Protein 8XTU (pdb70)

Sequence (156 aa):
TRKFKLVLLGESGVGKSSVVQRLMKDAFSEASFFRYTSNVDDDTAVHFDIWDTAGLESLASMYYRGAAAALVVFDIVSADTFEKARYWIRELQANSPETVVMLVGNKKDLESERQVSLADAQQSAGEMGAMYHETSARSGDGVRDAFHAVAAKLIE

B-factor: mean 55.91, std 12.97, range [33.78, 105.02]

Radius of gyration: 14.44 Å; Cα contacts (8 Å, |Δi|>4): 296; chains: 1; bounding box: 38×37×35 Å

InterPro domains:
  IPR001806 Small GTPase [PF00071] (22-181)
  IPR001806 Small GTPase [PS51421] (16-196)
  IPR001806 Small GTPase [SM00174] (23-185)
  IPR005225 Small GTP-binding domain [TIGR00231] (19-177)
  IPR027417 P-loop containing nucleoside triphosphate hydrolase [G3DSA:3.40.50.300] (13-204)
  IPR027417 P-loop containing nucleoside triphosphate hydrolase [SSF52540] (19-188)

Nearest PDB structures (foldseek):
  1z2a-assembly1_A  TM=8.691E-01  e=1.933E-13  Mus musculus
  8yim-assembly1_A  TM=8.798E-01  e=8.510E-13  Homo sapiens
  8yo0-assembly1_A  TM=8.832E-01  e=7.136E-12  Homo sapiens
  8yp0-assembly1_A  TM=8.685E-01  e=5.515E-12  Homo sapiens
  2erx-assembly1_A  TM=8.504E-01  e=1.876E-11  Homo sapiens

Structure (mmCIF, N/CA/C/O backbone):
data_8XTU
#
_entry.id   8XTU
#
_cell.length_a   39.066
_cell.length_b   61.861
_cell.length_c   73.635
_cell.angle_alpha   90.00
_cell.angle_beta   90.00
_cell.angle_gamma   90.00
#
_symmetry.space_group_name_H-M   'P 2 21 21'
#
loop_
_entity.id
_entity.type
_entity.pdbx_description
1 polymer Rab5
2 non-polymer 'MAGNESIUM ION'
3 non-polymer "GUANOSINE-5'-DIPHOSPHATE"
4 water water
#
loop_
_atom_site.group_PDB
_atom_site.id
_atom_site.type_symbol
_atom_site.label_atom_id
_atom_site.label_alt_id
_atom_site.label_comp_id
_atom_site.label_asym_id
_atom_site.label_entity_id
_atom_site.label_seq_id
_atom_site.pdbx_PDB_ins_code
_atom_site.Cartn_x
_atom_site.Cartn_y
_atom_site.Cartn_z
_atom_site.occupancy
_atom_site.B_iso_or_equiv
_atom_site.auth_seq_id
_atom_site.auth_comp_id
_atom_site.auth_asym_id
_atom_site.auth_atom_id
_atom_site.pdbx_PDB_model_num
ATOM 1 N N . THR A 1 1 ? -5.404 -28.307 -7.970 1.00 81.83 18 THR A N 1
ATOM 2 C CA . THR A 1 1 ? -5.275 -27.215 -6.966 1.00 80.74 18 THR A CA 1
ATOM 3 C C . THR A 1 1 ? -6.271 -27.498 -5.835 1.00 78.28 18 THR A C 1
ATOM 4 O O . THR A 1 1 ? -7.466 -27.635 -6.120 1.00 79.70 18 THR A O 1
ATOM 8 N N . ARG A 1 2 ? -5.784 -27.590 -4.592 1.00 76.31 19 ARG A N 1
ATOM 9 C CA . ARG A 1 2 ? -6.652 -27.952 -3.469 1.00 71.60 19 ARG A CA 1
ATOM 10 C C . ARG A 1 2 ? -7.729 -26.887 -3.266 1.00 67.62 19 ARG A C 1
ATOM 11 O O . ARG A 1 2 ? -7.391 -25.716 -3.174 1.00 70.37 19 ARG A O 1
ATOM 19 N N . LYS A 1 3 ? -8.995 -27.299 -3.218 1.00 62.48 20 LYS A N 1
ATOM 20 C CA . LYS A 1 3 ? -10.072 -26.369 -2.896 1.00 59.91 20 LYS A CA 1
ATOM 21 C C . LYS A 1 3 ? -10.457 -26.577 -1.432 1.00 57.19 20 LYS A C 1
ATOM 22 O O . LYS A 1 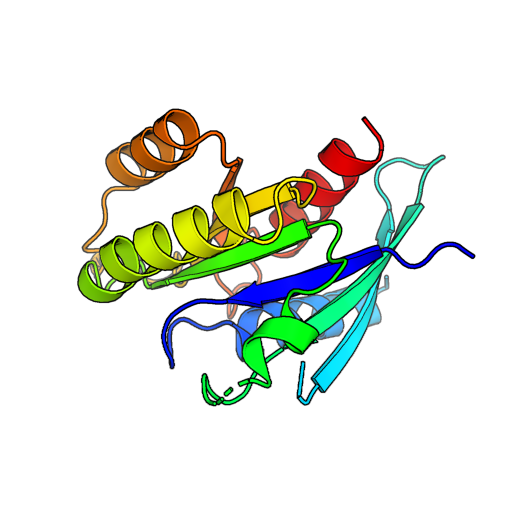3 ? -10.578 -27.730 -1.014 1.00 57.20 20 LYS A O 1
ATOM 24 N N . PHE A 1 4 ? -10.595 -25.487 -0.674 1.00 53.15 21 PHE A N 1
ATOM 25 C CA . PHE A 1 4 ? -11.037 -25.563 0.718 1.00 48.61 21 PHE A CA 1
ATOM 26 C C . PHE A 1 4 ? -12.495 -25.125 0.766 1.00 46.16 21 PHE A C 1
ATOM 27 O O . PHE A 1 4 ? -12.781 -24.015 0.337 1.00 48.00 21 PHE A O 1
ATOM 35 N N . LYS A 1 5 ? -13.391 -25.991 1.241 1.00 44.31 22 LYS A N 1
ATOM 36 C CA . LYS A 1 5 ? -14.798 -25.654 1.327 1.00 44.38 22 LYS A CA 1
ATOM 37 C C . LYS A 1 5 ? -14.996 -24.673 2.478 1.00 43.73 22 LYS A C 1
ATOM 38 O O . LYS A 1 5 ? -14.612 -24.961 3.611 1.00 45.24 22 LYS A O 1
ATOM 44 N N . LEU A 1 6 ? -15.594 -23.515 2.181 1.00 44.88 23 LEU A N 1
ATOM 45 C CA . LEU A 1 6 ? -15.945 -22.548 3.208 1.00 42.98 23 LEU A CA 1
ATOM 46 C C . LEU A 1 6 ? -17.446 -22.267 3.116 1.00 42.80 23 LEU A C 1
ATOM 47 O O . LEU A 1 6 ? -17.966 -21.960 2.045 1.00 42.60 23 LEU A O 1
ATOM 52 N N . VAL A 1 7 ? -18.145 -22.386 4.251 1.00 43.36 24 VAL A N 1
ATOM 53 C CA . VAL A 1 7 ? -19.591 -22.232 4.269 1.00 45.06 24 VAL A CA 1
ATOM 54 C C . VAL A 1 7 ? -19.998 -20.995 5.070 1.00 45.03 24 VAL A C 1
ATOM 55 O O . VAL A 1 7 ? -19.308 -20.513 5.969 1.00 41.92 24 VAL A O 1
ATOM 59 N N . LEU A 1 8 ? -21.197 -20.538 4.733 1.00 47.38 25 LEU A N 1
ATOM 60 C CA . LEU A 1 8 ? -21.832 -19.397 5.345 1.00 47.70 25 LEU A CA 1
ATOM 61 C C . LEU A 1 8 ? -23.071 -19.892 6.080 1.00 46.22 25 LEU A C 1
ATOM 62 O O . LEU A 1 8 ? -23.951 -20.483 5.458 1.00 46.04 25 LEU A O 1
ATOM 67 N N . LEU A 1 9 ? -23.106 -19.638 7.393 1.00 44.78 26 LEU A N 1
ATOM 68 C CA . LEU A 1 9 ? -24.253 -19.920 8.232 1.00 45.49 26 LEU A CA 1
ATOM 69 C C . LEU A 1 9 ? -24.622 -18.644 8.964 1.00 43.71 26 LEU A C 1
ATOM 70 O O . LEU A 1 9 ? -23.809 -17.732 9.021 1.00 3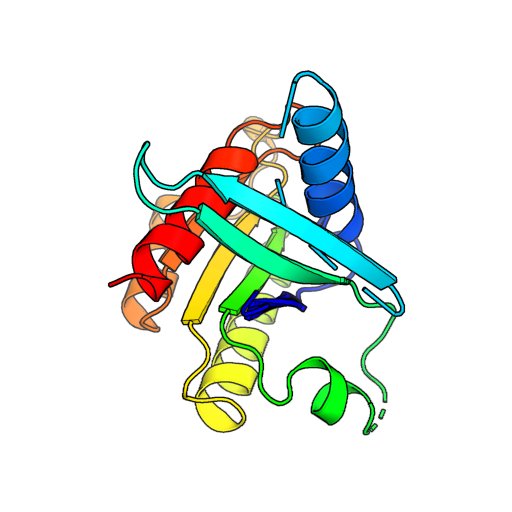9.31 26 LEU A O 1
ATOM 75 N N . GLY A 1 10 ? -25.819 -18.652 9.569 1.00 47.57 27 GLY A N 1
ATOM 76 C CA . GLY A 1 10 ? -26.382 -17.512 10.276 1.00 49.14 27 GLY A CA 1
ATOM 77 C C . GLY A 1 10 ? -27.849 -17.339 9.891 1.00 51.82 27 GLY A C 1
ATOM 78 O O . GLY A 1 10 ? -28.303 -17.987 8.958 1.00 49.17 27 GLY A O 1
ATOM 79 N N . GLU A 1 11 ? -28.566 -16.459 10.610 1.00 56.01 28 GLU A N 1
ATOM 80 C CA . GLU A 1 11 ? -29.987 -16.237 10.390 1.00 59.76 28 GLU A CA 1
ATOM 81 C C . GLU A 1 11 ? -30.197 -15.590 9.033 1.00 59.25 28 GLU A C 1
ATOM 82 O O . GLU A 1 11 ? -29.253 -15.119 8.410 1.00 55.58 28 GLU A O 1
ATOM 88 N N . SER A 1 12 ? -31.451 -15.574 8.586 1.00 61.95 29 SER A N 1
ATOM 89 C CA . SER A 1 12 ? -31.772 -14.942 7.318 1.00 64.97 29 SER A CA 1
ATOM 90 C C . SER A 1 12 ? -31.683 -13.425 7.472 1.00 64.46 29 SER A C 1
ATOM 91 O O . SER A 1 12 ? -32.043 -12.885 8.507 1.00 64.29 29 SER A O 1
ATOM 94 N N . GLY A 1 13 ? -31.154 -12.753 6.452 1.00 64.52 30 GLY A N 1
ATOM 95 C CA . GLY A 1 13 ? -31.122 -11.300 6.403 1.00 63.78 30 GLY A CA 1
ATOM 96 C C . GLY A 1 13 ? -29.938 -10.676 7.145 1.00 58.56 30 GLY A C 1
ATOM 97 O O . GLY A 1 13 ? -29.801 -9.449 7.173 1.00 57.59 30 GLY A O 1
ATOM 98 N N . VAL A 1 14 ? -29.082 -11.519 7.728 1.00 53.72 31 VAL A N 1
ATOM 99 C CA . VAL A 1 14 ? -27.898 -11.047 8.427 1.00 52.30 31 VAL A CA 1
ATOM 100 C C . VAL A 1 14 ? -26.853 -10.507 7.438 1.00 52.84 31 VAL A C 1
ATOM 101 O O . VAL A 1 14 ? -26.044 -9.652 7.822 1.00 52.93 31 VAL A O 1
ATOM 105 N N . GLY A 1 15 ? -26.859 -11.014 6.190 1.00 52.79 32 GLY A N 1
ATOM 106 C CA . GLY A 1 15 ? -26.072 -10.465 5.087 1.00 50.94 32 GLY A CA 1
ATOM 107 C C . GLY A 1 15 ? -25.112 -11.461 4.431 1.00 47.61 32 GLY A C 1
ATOM 108 O O . GLY A 1 15 ? -24.215 -11.055 3.685 1.00 43.94 32 GLY A O 1
ATOM 109 N N . LYS A 1 16 ? -25.332 -12.761 4.694 1.00 47.43 33 LYS A N 1
ATOM 110 C CA . LYS A 1 16 ? -24.480 -13.822 4.187 1.00 47.89 33 LYS A CA 1
ATOM 111 C C . LYS A 1 16 ? -24.285 -13.634 2.683 1.00 49.76 33 LYS A C 1
ATOM 112 O O . LYS A 1 16 ? -23.152 -13.479 2.217 1.00 48.24 33 LYS A O 1
ATOM 118 N N . SER A 1 17 ? -25.398 -13.663 1.950 1.00 52.96 34 SER A N 1
ATOM 119 C CA . SER A 1 17 ? -25.341 -13.567 0.492 1.00 55.69 34 SER A CA 1
ATOM 120 C C . SER A 1 17 ? -24.613 -12.291 0.058 1.00 55.76 34 SER A C 1
ATOM 121 O O . SER A 1 17 ? -23.844 -12.346 -0.902 1.00 55.42 34 SER A O 1
ATOM 124 N N . SER A 1 18 ? -24.862 -11.179 0.757 1.00 54.04 35 SER A N 1
ATOM 125 C CA . SER A 1 18 ? -24.236 -9.912 0.373 1.00 53.65 35 SER A CA 1
ATOM 126 C C . SER A 1 18 ? -22.735 -9.929 0.685 1.00 49.94 35 SER A C 1
ATOM 127 O O . SER A 1 18 ? -21.964 -9.328 -0.066 1.00 49.53 35 SER A O 1
ATOM 130 N N . VAL A 1 19 ? -22.343 -10.612 1.764 1.00 47.13 36 VAL A N 1
ATOM 131 C CA . VAL A 1 19 ? -20.940 -10.632 2.134 1.00 46.39 36 VAL A CA 1
ATOM 132 C C . VAL A 1 19 ? -20.130 -11.220 0.991 1.00 48.88 36 VAL A C 1
ATOM 133 O O . VAL A 1 19 ? -19.032 -10.751 0.693 1.00 50.01 36 VAL A O 1
ATOM 137 N N . VAL A 1 20 ? -20.694 -12.252 0.362 1.00 50.60 37 VAL A N 1
ATOM 138 C CA . VAL A 1 20 ? -19.889 -13.012 -0.572 1.00 51.35 37 VAL A CA 1
ATOM 139 C C . VAL A 1 20 ? -19.913 -12.288 -1.904 1.00 52.94 37 VAL A C 1
ATOM 140 O O . VAL A 1 20 ? -18.852 -12.069 -2.487 1.00 52.56 37 VAL A O 1
ATOM 144 N N . GLN A 1 21 ? -21.112 -11.861 -2.322 1.00 56.52 38 GLN A N 1
ATOM 145 C CA . GLN A 1 21 ? -21.211 -10.994 -3.484 1.00 61.96 38 GLN A CA 1
ATOM 146 C C . GLN A 1 21 ? -20.172 -9.882 -3.360 1.00 60.94 38 GLN A C 1
ATOM 147 O O . GLN A 1 21 ? -19.340 -9.724 -4.251 1.00 60.29 38 GLN A O 1
ATOM 152 N N . ARG A 1 22 ? -20.174 -9.142 -2.252 1.00 60.22 39 ARG A N 1
ATOM 153 C CA . ARG A 1 22 ? -19.149 -8.106 -2.079 1.00 62.98 39 ARG A CA 1
ATOM 154 C C . ARG A 1 22 ? -17.751 -8.687 -2.285 1.00 61.52 39 ARG A C 1
ATOM 155 O O . ARG A 1 22 ? -16.914 -8.037 -2.913 1.00 62.25 39 ARG A O 1
ATOM 163 N N . LEU A 1 23 ? -17.505 -9.884 -1.756 1.00 60.70 40 LEU A N 1
ATOM 164 C CA . LEU A 1 23 ? -16.159 -10.423 -1.857 1.00 61.31 40 LEU A CA 1
ATOM 165 C C . LEU A 1 23 ? -15.774 -10.538 -3.322 1.00 63.07 40 LEU A C 1
ATOM 166 O O . LEU A 1 23 ? -14.654 -10.211 -3.707 1.00 65.59 40 LEU A O 1
ATOM 171 N N . MET A 1 24 ? -16.731 -11.030 -4.106 1.00 62.89 41 MET A N 1
ATOM 172 C CA . MET A 1 24 ? -16.481 -11.430 -5.474 1.00 64.42 41 MET A CA 1
ATOM 173 C C . MET A 1 24 ? -16.273 -10.183 -6.325 1.00 67.03 41 MET A C 1
ATOM 174 O O . MET A 1 24 ? -15.241 -10.062 -6.983 1.00 69.58 41 MET A O 1
ATOM 179 N N . LYS A 1 25 ? -17.229 -9.245 -6.233 1.00 66.60 42 LYS A N 1
ATOM 180 C CA . LYS A 1 25 ? -17.168 -7.933 -6.862 1.00 68.45 42 LYS A CA 1
ATOM 181 C C . LYS A 1 25 ? -15.799 -7.279 -6.659 1.00 70.39 42 LYS A C 1
ATOM 182 O O . LYS A 1 25 ? -15.168 -6.863 -7.628 1.00 74.34 42 LYS A O 1
ATOM 184 N N . ASP A 1 26 ? -15.319 -7.216 -5.413 1.00 68.21 43 ASP A N 1
ATOM 185 C CA . ASP A 1 26 ? -14.061 -6.531 -5.151 1.00 71.84 43 ASP A CA 1
ATOM 186 C C . ASP A 1 26 ? -12.882 -7.322 -5.722 1.00 74.01 43 ASP A C 1
ATOM 187 O O . ASP A 1 26 ? -11.828 -6.745 -5.990 1.00 78.43 43 ASP A O 1
ATOM 189 N N . ALA A 1 27 ? -13.050 -8.633 -5.920 1.00 73.23 44 ALA A N 1
ATOM 190 C CA . ALA A 1 27 ? -11.930 -9.450 -6.357 1.00 74.90 44 ALA A CA 1
ATOM 191 C C . ALA A 1 27 ? -11.793 -9.388 -7.876 1.00 79.17 44 ALA A C 1
ATOM 192 O O . ALA A 1 27 ? -10.678 -9.484 -8.400 1.00 82.65 44 ALA A O 1
ATOM 194 N N . PHE A 1 28 ? -12.925 -9.199 -8.574 1.00 79.96 45 PHE A N 1
ATOM 195 C CA . PHE A 1 28 ? -12.912 -9.049 -10.021 1.00 84.63 45 PHE A CA 1
ATOM 196 C C . PHE A 1 28 ? -12.209 -7.743 -10.415 1.00 90.90 45 PHE A C 1
ATOM 197 O O . PHE A 1 28 ? -11.584 -7.701 -11.478 1.00 98.34 45 PHE A O 1
ATOM 203 N N . SER A 1 29 ? -12.250 -6.715 -9.540 1.00 91.06 46 SER A N 1
ATOM 204 C CA . SER A 1 29 ? -11.616 -5.421 -9.781 1.00 92.62 46 SER A CA 1
ATOM 205 C C . SER A 1 29 ? -10.082 -5.431 -9.644 1.00 96.04 46 SER A C 1
ATOM 206 O O . SER A 1 29 ? -9.497 -4.350 -9.563 1.00 99.35 46 SER A O 1
ATOM 208 N N . GLU A 1 30 ? -9.413 -6.607 -9.620 1.00 95.54 47 GLU A N 1
ATOM 209 C CA . GLU A 1 30 ? -7.980 -6.720 -9.905 1.00 98.56 47 GLU A CA 1
ATOM 210 C C . GLU A 1 30 ? -7.698 -6.273 -11.355 1.00 101.12 47 GLU A C 1
ATOM 211 O O . GLU A 1 30 ? -7.270 -7.117 -12.176 1.00 101.42 47 GLU A O 1
ATOM 213 N N . ALA A 1 38 ? -28.350 -24.539 -3.183 1.00 79.88 55 ALA A N 1
ATOM 214 C CA . ALA A 1 38 ? -27.320 -23.584 -2.686 1.00 75.23 55 ALA A CA 1
ATOM 215 C C . ALA A 1 38 ? -26.539 -22.954 -3.837 1.00 73.70 55 ALA A C 1
ATOM 216 O O . ALA A 1 38 ? -26.782 -23.290 -4.998 1.00 78.66 55 ALA A O 1
ATOM 218 N N . SER A 1 39 ? -25.636 -22.023 -3.494 1.00 66.76 56 SER A N 1
ATOM 219 C CA . SER A 1 39 ? -24.765 -21.387 -4.469 1.00 65.48 56 SER A CA 1
ATOM 220 C C . SER A 1 39 ? -23.309 -21.530 -4.045 1.00 61.70 56 SER A C 1
ATOM 221 O O . SER A 1 39 ? -23.020 -21.703 -2.865 1.00 60.39 56 SER A O 1
ATOM 224 N N . PHE A 1 40 ? -22.391 -21.428 -5.015 1.00 59.93 57 PHE A N 1
ATOM 225 C CA . PHE A 1 40 ? -20.978 -21.696 -4.778 1.00 55.43 57 PHE A CA 1
ATOM 226 C C . PHE A 1 40 ? -20.123 -20.639 -5.472 1.00 55.35 57 PHE A C 1
ATOM 227 O O . PHE A 1 40 ? -20.422 -20.210 -6.579 1.00 56.45 57 PHE A O 1
ATOM 235 N N . PHE A 1 41 ? -19.050 -20.205 -4.823 1.00 54.92 58 PHE A N 1
ATOM 236 C CA . PHE A 1 41 ? -18.240 -19.149 -5.403 1.00 57.39 58 PHE A CA 1
ATOM 237 C C . PHE A 1 41 ? -16.766 -19.495 -5.236 1.00 57.62 58 PHE A C 1
ATOM 238 O O . PHE A 1 41 ? -16.277 -19.770 -4.143 1.00 57.88 58 PHE A O 1
ATOM 246 N N . ARG A 1 42 ? -16.029 -19.461 -6.328 1.00 60.03 59 ARG A N 1
ATOM 247 C CA . ARG A 1 42 ? -14.617 -19.818 -6.248 1.00 61.34 59 ARG A CA 1
ATOM 248 C C . ARG A 1 42 ? -13.846 -18.529 -5.968 1.00 59.74 59 ARG A C 1
ATOM 249 O O . ARG A 1 42 ? -14.063 -17.542 -6.667 1.00 62.58 59 ARG A O 1
ATOM 257 N N . TYR A 1 43 ? -12.991 -18.545 -4.951 1.00 57.04 60 TYR A N 1
ATOM 258 C CA . TYR A 1 43 ? 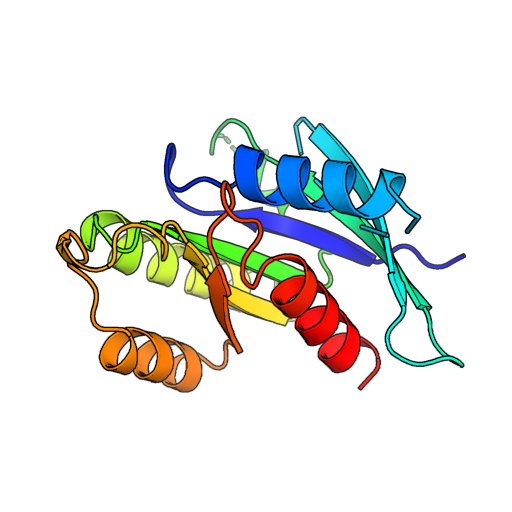-12.263 -17.343 -4.598 1.00 57.53 60 TYR A CA 1
ATOM 259 C C . TYR A 1 43 ? -10.889 -17.697 -4.045 1.00 58.07 60 TYR A C 1
ATOM 260 O O . TYR A 1 43 ? -10.766 -18.559 -3.166 1.00 56.22 60 TYR A O 1
ATOM 269 N N . THR A 1 44 ? -9.878 -16.963 -4.533 1.00 59.97 61 THR A N 1
ATOM 270 C CA . THR A 1 44 ? -8.509 -17.109 -4.064 1.00 62.49 61 THR A CA 1
ATOM 271 C C . THR A 1 44 ? -8.112 -15.947 -3.152 1.00 63.45 61 THR A C 1
ATOM 272 O O . THR A 1 44 ? -8.092 -14.786 -3.552 1.00 64.86 61 THR A O 1
ATOM 276 N N . SER A 1 45 ? -7.789 -16.293 -1.910 1.00 62.56 62 SER A N 1
ATOM 277 C CA . SER A 1 45 ? -7.211 -15.347 -0.983 1.00 63.90 62 SER A CA 1
ATOM 278 C C . SER A 1 45 ? -5.701 -15.455 -1.124 1.00 66.73 62 SER A C 1
ATOM 279 O O . SER A 1 45 ? -5.128 -16.494 -0.842 1.00 66.65 62 SER A O 1
ATOM 282 N N . ASN A 1 46 ? -5.072 -14.386 -1.591 1.00 70.74 63 ASN A N 1
ATOM 283 C CA . ASN A 1 46 ? -3.627 -14.326 -1.543 1.00 74.74 63 ASN A CA 1
ATOM 284 C C . ASN A 1 46 ? -3.207 -13.978 -0.118 1.00 76.08 63 ASN A C 1
ATOM 285 O O . ASN A 1 46 ? -3.355 -12.835 0.308 1.00 79.05 63 ASN A O 1
ATOM 290 N N . VAL A 1 47 ? -2.715 -14.982 0.621 1.00 75.51 64 VAL A N 1
ATOM 291 C CA . VAL A 1 47 ? -2.292 -14.766 1.997 1.00 74.73 64 VAL A CA 1
ATOM 292 C C . VAL A 1 47 ? -1.076 -13.841 1.955 1.00 77.63 64 VAL A C 1
ATOM 293 O O . VAL A 1 47 ? -1.174 -12.676 2.330 1.00 78.70 64 VAL A O 1
ATOM 297 N N . ASP A 1 48 ? 0.012 -14.354 1.386 1.00 79.65 65 ASP A N 1
ATOM 298 C CA . ASP A 1 48 ? 1.264 -13.634 1.229 1.00 82.88 65 ASP A CA 1
ATOM 299 C C . ASP A 1 48 ? 1.542 -13.614 -0.268 1.00 85.49 65 ASP A C 1
ATOM 300 O O . ASP A 1 48 ? 0.613 -13.854 -1.042 1.00 83.18 65 ASP A O 1
ATOM 303 N N . ASP A 1 49 ? 2.793 -13.355 -0.659 1.00 89.37 66 ASP A N 1
ATOM 304 C CA . ASP A 1 49 ? 3.178 -13.380 -2.066 1.00 91.24 66 ASP A CA 1
ATOM 305 C C . ASP A 1 49 ? 3.572 -14.806 -2.427 1.00 92.60 66 ASP A C 1
ATOM 306 O O . ASP A 1 49 ? 3.828 -15.073 -3.603 1.00 94.93 66 ASP A O 1
ATOM 308 N N . ASP A 1 50 ? 3.594 -15.690 -1.424 1.00 92.72 67 ASP A N 1
ATOM 309 C CA . ASP A 1 50 ? 4.040 -17.062 -1.647 1.00 94.40 67 ASP A CA 1
ATOM 310 C C . ASP A 1 50 ? 2.855 -18.018 -1.565 1.00 88.87 67 ASP A C 1
ATOM 311 O O . ASP A 1 50 ? 2.853 -19.010 -2.299 1.00 89.85 67 ASP A O 1
ATOM 316 N N . THR A 1 51 ? 1.859 -17.711 -0.737 1.00 84.31 68 THR A N 1
ATOM 317 C CA . THR A 1 51 ? 0.785 -18.693 -0.527 1.00 81.49 68 THR A CA 1
ATOM 318 C C . THR A 1 51 ? -0.576 -18.117 -0.937 1.00 75.90 68 THR A C 1
ATOM 319 O O . THR A 1 51 ? -0.870 -16.962 -0.617 1.00 75.34 68 THR A O 1
ATOM 323 N N . ALA A 1 52 ? -1.380 -18.924 -1.635 1.00 70.96 69 ALA A N 1
ATOM 324 C CA . ALA A 1 52 ? -2.715 -18.532 -2.070 1.00 65.52 69 ALA A CA 1
ATOM 325 C C . ALA A 1 52 ? -3.680 -19.646 -1.690 1.00 60.36 69 ALA A C 1
ATOM 326 O O . ALA A 1 52 ? -3.339 -20.806 -1.880 1.00 59.93 69 ALA A O 1
ATOM 328 N N . VAL A 1 53 ? -4.847 -19.298 -1.159 1.00 57.00 70 VAL A N 1
ATOM 329 C CA . VAL A 1 53 ? -5.756 -20.322 -0.683 1.00 54.88 70 VAL A CA 1
ATOM 330 C C . VAL A 1 53 ? -6.937 -20.366 -1.642 1.00 53.76 70 VAL A C 1
ATOM 331 O O . VAL A 1 53 ? -7.530 -19.340 -1.948 1.00 52.61 70 VAL A O 1
ATOM 335 N N . HIS A 1 54 ? -7.267 -21.555 -2.118 1.00 54.45 71 HIS A N 1
ATOM 336 C CA . HIS A 1 54 ? -8.366 -21.649 -3.079 1.00 54.75 71 HIS A CA 1
ATOM 337 C C . HIS A 1 54 ? -9.626 -22.038 -2.308 1.00 51.04 71 HIS A C 1
ATOM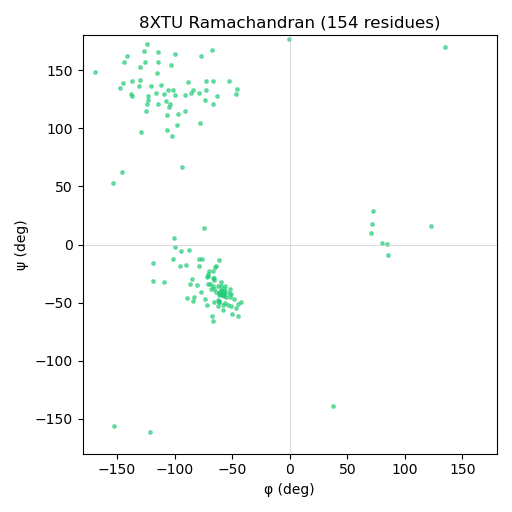 338 O O . HIS A 1 54 ? -9.702 -23.147 -1.783 1.00 52.65 71 HIS A O 1
ATOM 345 N N . PHE A 1 55 ? -10.587 -21.126 -2.236 1.00 48.21 72 PHE A N 1
ATOM 346 C CA . PHE A 1 55 ? -11.777 -21.393 -1.458 1.00 45.96 72 PHE A CA 1
ATOM 347 C C . PHE A 1 55 ? -12.947 -21.696 -2.369 1.00 45.37 72 PHE A C 1
ATOM 348 O O . PHE A 1 55 ? -13.206 -20.962 -3.310 1.00 46.39 72 PHE A O 1
ATOM 356 N N . ASP A 1 56 ? -13.673 -22.755 -2.059 1.00 44.07 73 ASP A N 1
ATOM 357 C CA . ASP A 1 56 ? -14.999 -22.882 -2.625 1.00 44.91 73 ASP A CA 1
ATOM 358 C C . ASP A 1 56 ? -16.009 -22.393 -1.591 1.00 43.36 73 ASP A C 1
ATOM 359 O O . ASP A 1 56 ? -16.342 -23.109 -0.643 1.00 41.13 73 ASP A O 1
ATOM 364 N N . ILE A 1 57 ? -16.523 -21.179 -1.789 1.00 43.22 74 ILE A N 1
ATOM 365 C CA . ILE A 1 57 ? -17.500 -20.619 -0.864 1.00 43.71 74 ILE A CA 1
ATOM 366 C C . ILE A 1 57 ? -18.913 -21.072 -1.220 1.00 44.42 74 ILE A C 1
ATOM 367 O O . ILE A 1 57 ? -19.350 -20.931 -2.359 1.00 45.59 74 ILE A O 1
ATOM 372 N N . TRP A 1 58 ? -19.632 -21.557 -0.205 1.00 44.75 75 TRP A N 1
ATOM 373 C CA . TRP A 1 58 ? -21.003 -22.026 -0.330 1.00 47.45 75 TRP A CA 1
ATOM 374 C C . TRP A 1 58 ? -21.928 -21.068 0.420 1.00 47.31 75 TRP A C 1
ATOM 375 O O . TRP A 1 58 ? -21.614 -20.655 1.532 1.00 45.65 75 TRP A O 1
ATOM 386 N N . ASP A 1 59 ? -23.072 -20.741 -0.184 1.00 49.87 76 ASP A N 1
ATOM 387 C CA . ASP A 1 59 ? -24.073 -19.871 0.403 1.00 51.14 76 ASP A CA 1
ATOM 388 C C . ASP A 1 59 ? -25.429 -20.559 0.302 1.00 55.52 76 ASP A C 1
ATOM 389 O O . ASP A 1 59 ? -25.729 -21.188 -0.705 1.00 57.47 76 ASP A O 1
ATOM 394 N N . THR A 1 60 ? -26.248 -20.399 1.349 1.00 58.54 77 THR A N 1
ATOM 395 C CA . THR A 1 60 ? -27.375 -21.282 1.628 1.00 63.03 77 THR A CA 1
ATOM 396 C C . THR A 1 60 ? -28.701 -20.540 1.499 1.00 67.57 77 THR A C 1
ATOM 397 O O . THR A 1 60 ? -28.712 -19.311 1.489 1.00 65.79 77 THR A O 1
ATOM 400 N N . ALA A 1 61 ? -29.793 -21.331 1.446 1.00 73.71 78 ALA A N 1
ATOM 401 C CA . ALA A 1 61 ? -31.175 -20.878 1.291 1.00 79.57 78 ALA A CA 1
ATOM 402 C C . ALA A 1 61 ? -32.085 -21.262 2.471 1.00 84.23 78 ALA A C 1
ATOM 403 O O . ALA A 1 61 ? -33.026 -20.510 2.720 1.00 89.13 78 ALA A O 1
ATOM 405 N N . GLY A 1 62 ? -31.856 -22.409 3.163 1.00 86.70 79 GLY A N 1
ATOM 406 C CA . GLY A 1 62 ? -32.696 -22.863 4.276 1.00 89.84 79 GLY A CA 1
ATOM 407 C C . GLY A 1 62 ? -31.963 -23.739 5.305 1.00 90.17 79 GLY A C 1
ATOM 408 O O . GLY A 1 62 ? -30.743 -23.617 5.473 1.00 89.38 79 GLY A O 1
ATOM 409 N N . LEU A 1 63 ? -32.731 -24.580 6.035 1.00 91.69 80 LEU A N 1
ATOM 410 C CA . LEU A 1 63 ? -32.208 -25.463 7.082 1.00 89.19 80 LEU A CA 1
ATOM 411 C C . LEU A 1 63 ? -33.101 -26.704 7.255 1.00 91.42 80 LEU A C 1
ATOM 412 O O . LEU A 1 63 ? -33.506 -27.029 8.375 1.00 92.37 80 LEU A O 1
ATOM 416 N N . GLU A 1 64 ? -33.364 -27.414 6.140 1.00 92.14 81 GLU A N 1
ATOM 417 C CA . GLU A 1 64 ? -34.215 -28.606 6.052 1.00 93.26 81 GLU A CA 1
ATOM 418 C C . GLU A 1 64 ? -35.448 -28.532 6.968 1.00 95.23 81 GLU A C 1
ATOM 419 O O . GLU A 1 64 ? -36.196 -27.545 6.836 1.00 94.06 81 GLU A O 1
ATOM 422 N N . SER A 1 68 ? -31.135 -34.875 5.902 1.00 93.46 85 SER A N 1
ATOM 423 C CA . SER A 1 68 ? -31.063 -33.404 6.143 1.00 90.15 85 SER A CA 1
ATOM 424 C C . SER A 1 68 ? -29.980 -32.778 5.253 1.00 87.12 85 SER A C 1
ATOM 425 O O . SER A 1 68 ? -28.840 -33.249 5.230 1.00 82.72 85 SER A O 1
ATOM 428 N N . LEU A 1 69 ? -30.344 -31.705 4.530 1.00 86.30 86 LEU A N 1
ATOM 429 C CA . LEU A 1 69 ? -29.445 -31.040 3.597 1.00 81.18 86 LEU A CA 1
ATOM 430 C C . LEU A 1 69 ? -28.375 -30.282 4.372 1.00 76.52 86 LEU A C 1
ATOM 431 O O . LEU A 1 69 ? -27.312 -30.005 3.812 1.00 77.04 86 LEU A O 1
ATOM 433 N N . ALA A 1 70 ? -28.716 -29.863 5.589 1.00 72.83 87 ALA A N 1
ATOM 434 C CA . ALA A 1 70 ? -27.759 -29.177 6.428 1.00 68.23 87 ALA A CA 1
ATOM 435 C C . ALA A 1 70 ? -26.470 -29.997 6.527 1.00 65.20 87 ALA A C 1
ATOM 436 O O . ALA A 1 70 ? -25.367 -29.439 6.512 1.00 60.29 87 ALA A O 1
ATOM 438 N N . SER A 1 71 ? -26.625 -31.328 6.609 1.00 65.92 88 SER A N 1
ATOM 439 C CA . SER A 1 71 ? -25.503 -32.213 6.878 1.00 64.35 88 SER A CA 1
ATOM 440 C C . SER A 1 71 ? -24.500 -32.047 5.756 1.00 61.39 88 SER A C 1
ATOM 441 O O . SER A 1 71 ? -23.316 -31.816 5.990 1.00 60.57 88 SER A O 1
ATOM 444 N N . MET A 1 72 ? -25.036 -32.134 4.548 1.00 60.92 89 MET A N 1
ATOM 445 C CA . MET A 1 72 ? -24.246 -32.014 3.336 1.00 59.71 89 MET A CA 1
ATOM 446 C C . MET A 1 72 ? -23.607 -30.633 3.308 1.00 54.11 89 MET A C 1
ATOM 447 O O . MET A 1 72 ? -22.402 -30.479 3.102 1.00 50.42 89 MET A O 1
ATOM 452 N N . TYR A 1 73 ? -24.436 -29.626 3.561 1.00 53.00 90 TYR A N 1
ATOM 453 C CA . TYR A 1 73 ? -23.961 -28.260 3.545 1.00 51.79 90 TYR A CA 1
ATOM 454 C C . TYR A 1 73 ? -22.677 -28.138 4.358 1.00 49.42 90 TYR A C 1
ATOM 455 O O . TYR A 1 73 ? -21.719 -27.537 3.876 1.00 48.62 90 TYR A O 1
ATOM 464 N N . TYR A 1 74 ? -22.647 -28.704 5.577 1.00 48.64 91 TYR A N 1
ATOM 465 C CA . TYR A 1 74 ? -21.466 -28.432 6.392 1.00 47.80 91 TYR A CA 1
ATOM 466 C C . TYR A 1 74 ? -20.450 -29.556 6.226 1.00 45.22 91 TYR A C 1
ATOM 467 O O . TYR A 1 74 ? -19.259 -29.351 6.466 1.00 44.44 91 TYR A O 1
ATOM 476 N N . ARG A 1 75 ? -20.903 -30.712 5.742 1.00 46.02 92 ARG A N 1
ATOM 477 C CA . ARG A 1 75 ? -19.983 -31.821 5.658 1.00 46.58 92 ARG A CA 1
ATOM 478 C C . ARG A 1 75 ? -18.666 -31.371 5.037 1.00 44.25 92 ARG A C 1
ATOM 479 O O . ARG A 1 75 ? -18.638 -30.711 4.003 1.00 45.05 92 ARG A O 1
ATOM 487 N N . GLY A 1 76 ? -17.582 -31.710 5.730 1.00 43.30 93 GLY A N 1
ATOM 488 C CA . GLY A 1 76 ? -16.260 -31.700 5.149 1.00 43.51 93 GLY A CA 1
ATOM 489 C C . GLY A 1 76 ? -15.644 -30.312 5.078 1.00 42.35 93 GLY A C 1
ATOM 490 O O . GLY A 1 76 ? -14.522 -30.197 4.597 1.00 44.42 93 GLY A O 1
ATOM 491 N N . ALA A 1 77 ? -16.358 -29.284 5.569 1.00 41.68 94 ALA A N 1
ATOM 492 C CA . ALA A 1 77 ? -15.927 -27.903 5.391 1.00 41.38 94 ALA A CA 1
ATOM 493 C C . ALA A 1 77 ? -14.645 -27.656 6.172 1.00 41.61 94 ALA A C 1
ATOM 494 O O . ALA A 1 77 ? -14.485 -28.157 7.280 1.00 40.20 94 ALA A O 1
ATOM 496 N N . ALA A 1 78 ? -13.732 -26.880 5.585 1.00 42.90 95 ALA A N 1
ATOM 497 C CA . ALA A 1 78 ? -12.488 -26.550 6.265 1.00 44.90 95 ALA A CA 1
ATOM 498 C C . ALA A 1 78 ? -12.689 -25.314 7.146 1.00 45.22 95 ALA A C 1
ATOM 499 O O . ALA A 1 78 ? -12.103 -25.245 8.227 1.00 45.14 95 ALA A O 1
ATOM 501 N N . ALA A 1 79 ? -13.541 -24.369 6.693 1.00 45.77 96 ALA A N 1
ATOM 502 C CA . ALA A 1 79 ? -13.908 -23.195 7.477 1.00 45.48 96 ALA A CA 1
ATOM 503 C C . ALA A 1 79 ? -15.381 -22.820 7.315 1.00 45.10 96 ALA A C 1
ATOM 504 O O . ALA A 1 79 ? -16.050 -23.240 6.369 1.00 45.79 96 ALA A O 1
ATOM 506 N N . ALA A 1 80 ? -15.876 -22.012 8.264 1.00 44.46 97 ALA A N 1
ATOM 507 C CA . ALA A 1 80 ? -17.249 -21.531 8.239 1.00 44.00 97 ALA A CA 1
ATOM 508 C C . ALA A 1 80 ? -17.317 -20.104 8.783 1.00 43.20 97 ALA A C 1
ATOM 509 O O . ALA A 1 80 ? -16.646 -19.761 9.744 1.00 42.82 97 ALA A O 1
ATOM 511 N N . LEU A 1 81 ? -18.113 -19.251 8.140 1.00 42.72 98 LEU A N 1
ATOM 512 C CA . LEU A 1 81 ? -18.413 -17.949 8.701 1.00 42.30 98 LEU A CA 1
ATOM 513 C C . LEU A 1 81 ? -19.854 -17.978 9.191 1.00 43.52 98 LEU A C 1
ATOM 514 O O . LEU A 1 81 ? -20.780 -18.309 8.445 1.00 40.85 98 LEU A O 1
ATOM 519 N N . VAL A 1 82 ? -19.990 -17.676 10.485 1.00 45.05 99 VAL A N 1
ATOM 520 C CA . VAL A 1 82 ? -21.271 -17.627 11.154 1.00 43.88 99 VAL A CA 1
ATOM 521 C C . VAL A 1 82 ? -21.562 -16.157 11.366 1.00 43.41 99 VAL A C 1
ATOM 522 O O . VAL A 1 82 ? -21.056 -15.547 12.297 1.00 43.99 99 VAL A O 1
ATOM 526 N N . VAL A 1 83 ? -22.365 -15.620 10.464 1.00 43.69 100 VAL A N 1
ATOM 527 C CA . VAL A 1 83 ? -22.682 -14.212 10.437 1.00 43.57 100 VAL A CA 1
ATOM 528 C C . VAL A 1 83 ? -23.897 -13.973 11.322 1.00 44.65 100 VAL A C 1
ATOM 529 O O . VAL A 1 83 ? -24.848 -14.765 11.338 1.00 44.38 100 VAL A O 1
ATOM 533 N N . PHE A 1 84 ? -23.820 -12.866 12.059 1.00 43.51 101 PHE A N 1
ATOM 534 C CA . PHE A 1 84 ? -24.975 -12.255 12.682 1.00 44.44 101 PHE A CA 1
ATOM 535 C C . PHE A 1 84 ? -25.047 -10.805 12.211 1.00 44.69 101 PHE A C 1
ATOM 536 O O . PHE A 1 84 ? -24.149 -10.282 11.546 1.00 42.85 101 PHE A O 1
ATOM 544 N N . ASP A 1 85 ? -26.154 -10.175 12.582 1.00 46.14 102 ASP A N 1
ATOM 545 C CA . ASP A 1 85 ? -26.382 -8.773 12.334 1.00 46.47 102 ASP A CA 1
ATOM 546 C C . ASP A 1 85 ? -26.070 -8.012 13.623 1.00 45.38 102 ASP A C 1
ATOM 547 O O . ASP A 1 85 ? -26.620 -8.308 14.681 1.00 44.28 102 ASP A O 1
ATOM 552 N N . ILE A 1 86 ? -25.233 -6.981 13.537 1.00 46.07 103 ILE A N 1
ATOM 553 C CA . ILE A 1 86 ? -24.837 -6.194 14.721 1.00 45.50 103 ILE A CA 1
ATOM 554 C C . ILE A 1 86 ? -26.051 -5.473 15.334 1.00 45.81 103 ILE A C 1
ATOM 555 O O . ILE A 1 86 ? -25.980 -5.085 16.502 1.00 42.54 103 ILE A O 1
ATOM 560 N N . VAL A 1 87 ? -27.141 -5.327 14.569 1.00 47.81 104 VAL A N 1
ATOM 561 C CA . VAL A 1 87 ? -28.328 -4.587 15.038 1.00 51.31 104 VAL A CA 1
ATOM 562 C C . VAL A 1 87 ? -29.389 -5.569 15.533 1.00 52.10 104 VAL A C 1
ATOM 563 O O . VAL A 1 87 ? -30.436 -5.118 16.000 1.00 53.26 104 VAL A O 1
ATOM 567 N N . SER A 1 88 ? -29.118 -6.874 15.440 1.00 52.09 105 SER A N 1
ATOM 568 C CA . SER A 1 88 ? -30.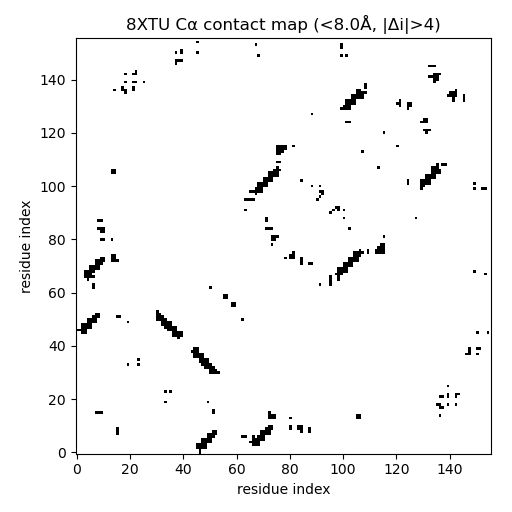043 -7.883 15.981 1.00 55.00 105 SER A CA 1
ATOM 569 C C . SER A 1 88 ? -29.295 -8.872 16.868 1.00 54.15 105 SER A C 1
ATOM 570 O O . SER A 1 88 ? -28.705 -9.814 16.339 1.00 52.47 105 SER A O 1
ATOM 573 N N . ALA A 1 89 ? -29.319 -8.643 18.182 1.00 54.91 106 ALA A N 1
ATOM 574 C CA . ALA A 1 89 ? -28.687 -9.562 19.131 1.00 53.81 106 ALA A CA 1
ATOM 575 C C . ALA A 1 89 ? -29.405 -10.909 19.094 1.00 52.45 106 ALA A C 1
ATOM 576 O O . ALA A 1 89 ? -28.846 -11.907 19.552 1.00 48.28 106 ALA A O 1
ATOM 578 N N . ASP A 1 90 ? -30.630 -10.910 18.580 1.00 54.30 107 ASP A N 1
ATOM 579 C CA . ASP A 1 90 ? -31.355 -12.151 18.436 1.00 55.97 107 ASP A CA 1
ATOM 580 C C . ASP A 1 90 ? -30.554 -13.046 17.480 1.00 53.31 107 ASP A C 1
ATOM 581 O O . ASP A 1 90 ? -30.346 -14.221 17.765 1.00 52.24 107 ASP A O 1
ATOM 585 N N . THR A 1 91 ? -30.018 -12.456 16.403 1.00 51.74 108 THR A N 1
ATOM 586 C CA . THR A 1 91 ? -29.191 -13.168 15.439 1.00 50.23 108 THR A CA 1
ATOM 587 C C . THR A 1 91 ? -27.825 -13.527 16.033 1.00 49.52 108 THR A C 1
ATOM 588 O O . THR A 1 91 ? -27.180 -14.465 15.566 1.00 49.17 108 THR A O 1
ATOM 592 N N . PHE A 1 92 ? -27.366 -12.762 17.033 1.00 50.36 109 PHE A N 1
ATOM 593 C CA . PHE A 1 92 ? -26.124 -13.065 17.726 1.00 49.50 109 PHE A CA 1
ATOM 594 C C . PHE A 1 92 ? -26.241 -14.372 18.500 1.00 50.90 109 PHE A C 1
ATOM 595 O O . PHE A 1 92 ? -25.350 -15.213 18.404 1.00 47.69 109 PHE A O 1
ATOM 603 N N . GLU A 1 93 ? -27.314 -14.516 19.296 1.00 54.32 110 GLU A N 1
ATOM 604 C CA . GLU A 1 93 ? -27.457 -15.673 20.176 1.00 54.99 110 GLU A CA 1
ATOM 605 C C . GLU A 1 93 ? -27.709 -16.923 19.327 1.00 55.13 110 GLU A C 1
ATOM 606 O O . GLU A 1 93 ? -27.214 -18.004 19.648 1.00 56.23 110 GLU A O 1
ATOM 609 N N . LYS A 1 94 ? -28.427 -16.731 18.213 1.00 53.51 111 LYS A N 1
ATOM 610 C CA . LYS A 1 94 ? -28.642 -17.763 17.211 1.00 52.00 111 LYS A CA 1
ATOM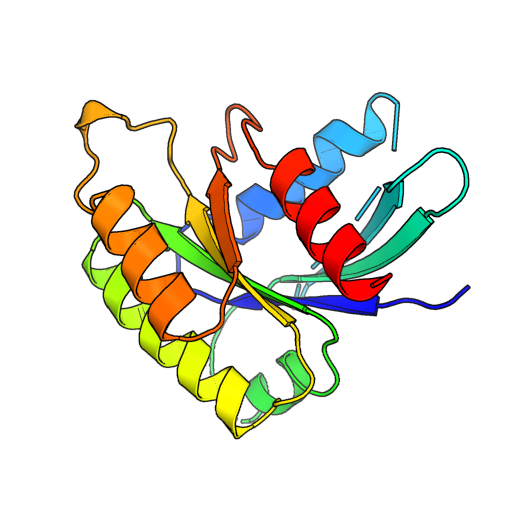 611 C C . LYS A 1 94 ? -27.309 -18.244 16.617 1.00 48.25 111 LYS A C 1
ATOM 612 O O . LYS A 1 94 ? -27.125 -19.442 16.401 1.00 49.01 111 LYS A O 1
ATOM 615 N N . ALA A 1 95 ? -26.375 -17.317 16.360 1.00 45.05 112 ALA A N 1
ATOM 616 C CA . ALA A 1 95 ? -25.069 -17.650 15.801 1.00 42.91 112 ALA A CA 1
ATOM 617 C C . ALA A 1 95 ? -24.312 -18.613 16.730 1.00 42.83 112 ALA A C 1
ATOM 618 O O . ALA A 1 95 ? -23.669 -19.565 16.267 1.00 37.63 112 ALA A O 1
ATOM 620 N N . ARG A 1 96 ? -24.405 -18.389 18.041 1.00 45.08 113 ARG A N 1
ATOM 621 C CA . ARG A 1 96 ? -23.762 -19.271 19.021 1.00 47.58 113 ARG A CA 1
ATOM 622 C C . ARG A 1 96 ? -24.262 -20.709 18.808 1.00 48.11 113 ARG A C 1
ATOM 623 O O . ARG A 1 96 ? -23.426 -21.612 18.754 1.00 44.78 113 ARG A O 1
ATOM 630 N N . TYR A 1 97 ? -25.583 -20.912 18.730 1.00 50.38 114 TYR A N 1
ATOM 631 C CA . TYR A 1 97 ? -26.144 -22.197 18.334 1.00 54.15 114 TYR A CA 1
ATOM 632 C C . TYR A 1 97 ? -25.385 -22.812 17.146 1.00 51.42 114 TYR A C 1
ATOM 633 O O . TYR A 1 97 ? -25.028 -23.992 17.184 1.00 52.12 114 TYR A O 1
ATOM 642 N N . TRP A 1 98 ? -25.166 -22.025 16.084 1.00 49.52 115 TRP A N 1
ATOM 643 C CA . TRP A 1 98 ? -24.549 -22.516 14.860 1.00 50.18 115 TRP A CA 1
ATOM 644 C C . TRP A 1 98 ? -23.122 -23.001 15.108 1.00 47.16 115 TRP A C 1
ATOM 645 O O . TRP A 1 98 ? -22.661 -23.985 14.535 1.00 48.03 115 TRP A O 1
ATOM 656 N N . ILE A 1 99 ? -22.440 -22.304 16.003 1.00 45.38 116 ILE A N 1
ATOM 657 C CA . ILE A 1 99 ? -21.079 -22.615 16.384 1.00 44.10 116 ILE A CA 1
ATOM 658 C C . ILE A 1 99 ? -21.012 -23.951 17.121 1.00 44.57 116 ILE A C 1
ATOM 659 O O . ILE A 1 99 ? -20.051 -24.694 16.957 1.00 42.89 116 ILE A O 1
ATOM 664 N N . ARG A 1 100 ? -22.036 -24.260 17.924 1.00 46.37 117 ARG A N 1
ATOM 665 C CA . ARG A 1 100 ? -22.025 -25.511 18.674 1.00 49.08 117 ARG A CA 1
ATOM 666 C C . ARG A 1 100 ? -22.389 -26.646 17.716 1.00 49.28 117 ARG A C 1
ATOM 667 O O . ARG A 1 100 ? -21.732 -27.685 17.725 1.00 49.99 117 ARG A O 1
ATOM 669 N N . GLU A 1 101 ? -23.362 -26.396 16.831 1.00 47.88 118 GLU A N 1
ATOM 670 C CA . GLU A 1 101 ? -23.619 -27.294 15.722 1.00 48.19 118 GLU A CA 1
ATOM 671 C C . GLU A 1 101 ? -22.327 -27.724 15.041 1.00 45.13 118 GLU A C 1
ATOM 672 O O . GLU A 1 101 ? -22.013 -28.911 15.031 1.00 46.19 118 GLU A O 1
ATOM 678 N N . LEU A 1 102 ? -21.589 -26.763 14.483 1.00 40.98 119 LEU A N 1
ATOM 679 C CA . LEU A 1 102 ? -20.317 -27.054 13.837 1.00 40.40 119 LEU A CA 1
ATOM 680 C C . LEU A 1 102 ? -19.326 -27.739 14.778 1.00 41.18 119 LEU A C 1
ATOM 681 O O . LEU A 1 102 ? -18.651 -28.691 14.396 1.00 41.19 119 LEU A O 1
ATOM 686 N N . GLN A 1 103 ? -19.222 -27.282 16.022 1.00 42.50 120 GLN A N 1
ATOM 687 C CA . GLN A 1 103 ? -18.107 -27.778 16.817 1.00 45.16 120 GLN A CA 1
ATOM 688 C C . GLN A 1 103 ? -18.272 -29.274 17.077 1.00 45.69 120 GLN A C 1
ATOM 689 O O . GLN A 1 103 ? -17.275 -30.002 17.175 1.00 44.24 120 GLN A O 1
ATOM 695 N N . ALA A 1 104 ? -19.549 -29.683 17.111 1.00 45.83 121 ALA A N 1
ATOM 696 C CA . ALA A 1 104 ? -20.010 -31.017 17.448 1.00 48.38 121 ALA A CA 1
ATOM 697 C C . ALA A 1 104 ? -19.962 -31.957 16.241 1.00 48.14 121 ALA A C 1
ATOM 698 O O . ALA A 1 104 ? -19.468 -33.080 16.345 1.00 48.99 121 ALA A O 1
ATOM 700 N N . ASN A 1 105 ? -20.508 -31.503 15.109 1.00 45.78 122 ASN A N 1
ATOM 701 C CA . ASN A 1 105 ? -20.780 -32.379 13.985 1.00 45.89 122 ASN A CA 1
ATOM 702 C C . ASN A 1 105 ? -19.699 -32.217 12.926 1.00 45.40 122 ASN A C 1
ATOM 703 O O . ASN A 1 105 ? -19.572 -33.025 12.018 1.00 45.09 122 ASN A O 1
ATOM 708 N N . SER A 1 106 ? -18.896 -31.177 13.076 1.00 46.20 123 SER A N 1
ATOM 709 C CA . SER A 1 106 ? -17.921 -30.849 12.065 1.00 47.39 123 SER A CA 1
ATOM 710 C C . SER A 1 106 ? -16.690 -30.286 12.773 1.00 48.95 123 SER A C 1
ATOM 711 O O . SER A 1 106 ? -16.311 -29.131 12.588 1.00 47.03 123 SER A O 1
ATOM 714 N N . PRO A 1 107 ? -16.029 -31.095 13.627 1.00 51.23 124 PRO A N 1
ATOM 715 C CA . PRO A 1 107 ? -15.029 -30.580 14.571 1.00 51.61 124 PRO A CA 1
ATOM 716 C C . PRO A 1 107 ? -13.766 -29.987 13.941 1.00 52.41 124 PRO A C 1
ATOM 717 O O . PRO A 1 107 ? -13.188 -29.046 14.485 1.00 51.11 124 PRO A O 1
ATOM 721 N N . GLU A 1 108 ? -13.375 -30.520 12.775 1.00 53.15 125 GLU A N 1
ATOM 722 C CA . GLU A 1 108 ? -12.154 -30.098 12.101 1.00 53.32 125 GLU A CA 1
ATOM 723 C C . GLU A 1 108 ? -12.319 -28.743 11.397 1.00 51.02 125 GLU A C 1
ATOM 724 O O . GLU A 1 108 ? -11.318 -28.142 11.001 1.00 52.66 125 GLU A O 1
ATOM 726 N N . THR A 1 109 ? -13.561 -28.248 11.259 1.00 47.78 126 THR A N 1
ATOM 727 C CA . THR A 1 109 ? -13.828 -26.978 10.601 1.00 45.68 126 THR A CA 1
ATOM 728 C C . THR A 1 109 ? -13.398 -25.797 11.472 1.00 45.36 126 THR A C 1
ATOM 729 O O . THR A 1 109 ? -13.730 -25.722 12.660 1.00 45.68 126 THR A O 1
ATOM 733 N N . VAL A 1 110 ? -12.687 -24.860 10.842 1.00 43.32 127 VAL A N 1
ATOM 734 C CA . VAL A 1 110 ? -12.302 -23.611 11.470 1.00 42.75 127 VAL A CA 1
ATOM 735 C C . VAL A 1 110 ? -13.498 -22.657 11.458 1.00 42.93 127 VAL A C 1
ATOM 736 O O . VAL A 1 110 ? -14.105 -22.423 10.422 1.00 41.89 127 VAL A O 1
ATOM 740 N N . VAL A 1 111 ? -13.810 -22.065 12.612 1.00 43.99 128 VAL A N 1
ATOM 741 C CA . VAL A 1 111 ? -14.987 -21.218 12.734 1.00 43.37 128 VAL A CA 1
ATOM 742 C C . VAL A 1 111 ? -14.573 -19.787 13.039 1.00 40.87 128 VAL A C 1
ATOM 743 O O . VAL A 1 111 ? -13.842 -19.536 13.985 1.00 40.08 128 VAL A O 1
ATOM 747 N N . MET A 1 112 ? -15.124 -18.856 12.269 1.00 39.97 129 MET A N 1
ATOM 748 C CA . MET A 1 112 ? -14.993 -17.452 12.567 1.00 40.65 129 MET A CA 1
ATOM 749 C C . MET A 1 112 ? -16.401 -16.862 12.683 1.00 41.73 129 MET A C 1
ATOM 750 O O . MET A 1 112 ? -17.228 -16.971 11.766 1.00 38.79 129 MET A O 1
ATOM 755 N N . LEU A 1 113 ? -16.652 -16.232 13.836 1.00 42.77 130 LEU A N 1
ATOM 756 C CA . LEU A 1 113 ? -17.900 -15.524 14.049 1.00 42.25 130 LEU A CA 1
ATOM 757 C C . LEU A 1 113 ? -17.775 -14.116 13.463 1.00 42.78 130 LEU A C 1
ATOM 758 O O . LEU A 1 113 ? -16.779 -13.428 13.703 1.00 42.99 130 LEU A O 1
ATOM 763 N N . VAL A 1 114 ? -18.804 -13.699 12.701 1.00 42.80 131 VAL A N 1
ATOM 764 C CA . VAL A 1 114 ? -18.684 -12.583 11.772 1.00 42.89 131 VAL A CA 1
ATOM 765 C C . VAL A 1 114 ? -19.743 -11.541 12.091 1.00 42.22 131 VAL A C 1
ATOM 766 O O . VAL A 1 114 ? -20.935 -11.823 12.029 1.00 45.18 131 VAL A O 1
ATOM 770 N N . GLY A 1 115 ? -19.274 -10.333 12.392 1.00 41.50 132 GLY A N 1
ATOM 771 C CA . GLY A 1 115 ? -20.122 -9.276 12.885 1.00 41.32 132 GLY A CA 1
ATOM 772 C C . GLY A 1 115 ? -20.400 -8.312 11.751 1.00 41.94 132 GLY A C 1
ATOM 773 O O . GLY A 1 115 ? -19.621 -7.401 11.486 1.00 42.38 132 GLY A O 1
ATOM 774 N N . ASN A 1 116 ? -21.521 -8.558 11.081 1.00 41.99 133 ASN A N 1
ATOM 775 C CA . ASN A 1 116 ? -21.817 -7.887 9.830 1.00 43.45 133 ASN A CA 1
ATOM 776 C C . ASN A 1 116 ? -22.788 -6.728 10.075 1.00 44.22 133 ASN A C 1
ATOM 777 O O . ASN A 1 116 ? -23.459 -6.717 11.116 1.00 41.85 133 ASN A O 1
ATOM 782 N N . LYS A 1 117 ? -22.886 -5.828 9.068 1.00 45.88 134 LYS A N 1
ATOM 783 C CA . LYS A 1 117 ? -23.604 -4.557 9.125 1.00 47.83 134 LYS A CA 1
ATOM 784 C C . LYS A 1 117 ? -22.876 -3.525 9.993 1.00 45.62 134 LYS A C 1
ATOM 785 O O . LYS A 1 117 ? -23.519 -2.650 10.546 1.00 47.46 134 LYS A O 1
A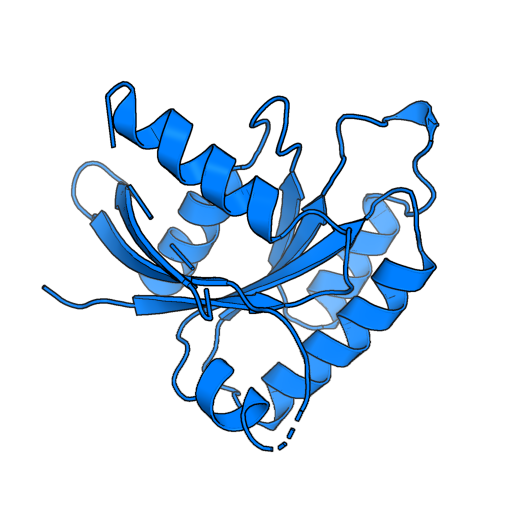TOM 791 N N . LYS A 1 118 ? -21.546 -3.613 10.091 1.00 43.08 135 LYS A N 1
ATOM 792 C CA . LYS A 1 118 ? -20.759 -2.726 10.929 1.00 45.99 135 LYS A CA 1
ATOM 793 C C . LYS A 1 118 ? -20.901 -1.263 10.475 1.00 50.76 135 LYS A C 1
ATOM 794 O O . LYS A 1 118 ? -20.540 -0.339 11.208 1.00 54.26 135 LYS A O 1
ATOM 799 N N . ASP A 1 119 ? -21.460 -1.044 9.278 1.00 52.99 136 ASP A N 1
ATOM 800 C CA . ASP A 1 119 ? -21.699 0.293 8.767 1.00 55.61 136 ASP A CA 1
ATOM 801 C C . ASP A 1 119 ? -22.751 0.999 9.619 1.00 57.28 136 ASP A C 1
ATOM 802 O O . ASP A 1 119 ? -22.799 2.226 9.634 1.00 57.67 136 ASP A O 1
ATOM 807 N N . LEU A 1 120 ? -23.591 0.225 10.327 1.00 57.10 137 LEU A N 1
ATOM 808 C CA . LEU A 1 120 ? -24.647 0.795 11.155 1.00 59.59 137 LEU A CA 1
ATOM 809 C C . LEU A 1 120 ? -24.149 0.969 12.591 1.00 59.96 137 LEU A C 1
ATOM 810 O O . LEU A 1 120 ? -24.653 0.327 13.511 1.00 58.16 137 LEU A O 1
ATOM 815 N N . GLU A 1 121 ? -23.175 1.884 12.746 1.00 62.08 138 GLU A N 1
ATOM 816 C CA . GLU A 1 121 ? -22.483 2.179 13.995 1.00 62.28 138 GLU A CA 1
ATOM 817 C C . GLU A 1 121 ? -23.492 2.454 15.104 1.00 61.35 138 GLU A C 1
ATOM 818 O O . GLU A 1 121 ? -23.357 1.934 16.206 1.00 61.14 138 GLU A O 1
ATOM 820 N N . SER A 1 122 ? -24.510 3.255 14.788 1.00 63.20 139 SER A N 1
ATOM 821 C CA . SER A 1 122 ? -25.356 3.845 15.813 1.00 65.19 139 SER A CA 1
ATOM 822 C C . SER A 1 122 ? -26.546 2.949 16.136 1.00 63.53 139 SER A C 1
ATOM 823 O O . SER A 1 122 ? -27.143 3.101 17.200 1.00 64.68 139 SER A O 1
ATOM 826 N N . GLU A 1 123 ? -26.859 1.999 15.243 1.00 62.53 140 GLU A N 1
ATOM 827 C CA . GLU A 1 123 ? -28.005 1.114 15.425 1.00 61.97 140 GLU A CA 1
ATOM 828 C C . GLU A 1 123 ? -27.582 -0.193 16.103 1.00 55.74 140 GLU A C 1
ATOM 829 O O . GLU A 1 123 ? -28.440 -1.016 16.447 1.00 52.98 140 GLU A O 1
ATOM 834 N N . ARG A 1 124 ? -26.264 -0.361 16.310 1.00 51.66 141 ARG A N 1
ATOM 835 C CA . ARG A 1 124 ? -25.707 -1.585 16.848 1.00 49.60 141 ARG A CA 1
ATOM 836 C C . ARG A 1 124 ? -26.408 -1.977 18.149 1.00 51.81 141 ARG A C 1
ATOM 837 O O . ARG A 1 124 ? -26.722 -1.111 18.964 1.00 55.13 141 ARG A O 1
ATOM 845 N N . GLN A 1 125 ? -26.643 -3.284 18.338 1.00 51.03 142 GLN A N 1
ATOM 846 C CA . GLN A 1 125 ? -27.187 -3.811 19.584 1.00 51.40 142 GLN A CA 1
ATOM 847 C C . GLN A 1 125 ? -26.212 -4.783 20.234 1.00 47.55 142 GLN A C 1
ATOM 848 O O . GLN A 1 125 ? -26.357 -5.117 21.408 1.00 47.18 142 GLN A O 1
ATOM 854 N N . VAL A 1 126 ? -25.232 -5.249 19.461 1.00 44.32 143 VAL A N 1
ATOM 855 C CA . VAL A 1 126 ? -24.290 -6.214 19.985 1.00 44.72 143 VAL A CA 1
ATOM 856 C C . VAL A 1 126 ? -22.951 -5.516 20.208 1.00 42.99 143 VAL A C 1
ATOM 857 O O . VAL A 1 126 ? -22.269 -5.130 19.264 1.00 41.23 143 VAL A O 1
ATOM 861 N N . SER A 1 127 ? -22.567 -5.356 21.471 1.00 44.92 144 SER A N 1
ATOM 862 C CA . SER A 1 127 ? -21.224 -4.890 21.754 1.00 46.11 144 SER A CA 1
ATOM 863 C C . SER A 1 127 ? -20.197 -5.636 20.901 1.00 45.06 144 SER A C 1
ATOM 864 O O . SER A 1 127 ? -20.227 -6.860 20.815 1.00 44.05 144 SER A O 1
ATOM 867 N N . LEU A 1 128 ? -19.260 -4.896 20.305 1.00 44.66 145 LEU A N 1
ATOM 868 C CA . LEU A 1 128 ? -18.070 -5.504 19.729 1.00 44.48 145 LEU A CA 1
ATOM 869 C C . LEU A 1 128 ? -17.293 -6.306 20.780 1.00 44.25 145 LEU A C 1
ATOM 870 O O . LEU A 1 128 ? -16.882 -7.430 20.521 1.00 43.08 145 LEU A O 1
ATOM 875 N N . ALA A 1 129 ? -17.114 -5.741 21.975 1.00 45.52 146 ALA A N 1
ATOM 876 C CA . ALA A 1 129 ? -16.336 -6.399 23.022 1.00 45.39 146 ALA A CA 1
ATOM 877 C C . ALA A 1 129 ? -16.964 -7.738 23.418 1.00 43.86 146 ALA A C 1
ATOM 878 O O . ALA A 1 129 ? -16.282 -8.759 23.470 1.00 42.69 146 ALA A O 1
ATOM 880 N N . ASP A 1 130 ? -18.274 -7.708 23.681 1.00 44.51 147 ASP A N 1
ATOM 881 C CA . ASP A 1 130 ? -19.042 -8.856 24.124 1.00 46.17 147 ASP A CA 1
ATOM 882 C C . ASP A 1 130 ? -18.925 -9.996 23.117 1.00 45.60 147 ASP A C 1
ATOM 883 O O . ASP A 1 130 ? -18.877 -11.177 23.486 1.00 44.45 147 ASP A O 1
ATOM 888 N N . ALA A 1 131 ? -18.921 -9.599 21.835 1.00 46.25 148 ALA A N 1
ATOM 889 C CA . ALA A 1 131 ? -18.902 -10.500 20.697 1.00 45.13 148 ALA A CA 1
ATOM 890 C C . ALA A 1 131 ? -17.520 -11.129 20.546 1.00 44.24 148 ALA A C 1
ATOM 891 O O . ALA A 1 131 ? -17.438 -12.348 20.422 1.00 43.19 148 ALA A O 1
ATOM 893 N N . GLN A 1 132 ? -16.445 -10.322 20.614 1.00 44.31 149 GLN A N 1
ATOM 894 C CA . GLN A 1 132 ? -15.107 -10.894 20.580 1.00 46.30 149 GLN A CA 1
ATOM 895 C C . GLN A 1 132 ? -14.933 -11.872 21.734 1.00 47.23 149 GLN A C 1
ATOM 896 O O . GLN A 1 132 ? -14.387 -12.953 21.523 1.00 50.00 149 GLN A O 1
ATOM 902 N N . GLN A 1 133 ? -15.409 -11.482 22.930 1.00 44.78 150 GLN A N 1
ATOM 903 C CA . GLN A 1 133 ? -15.312 -12.330 24.108 1.00 44.69 150 GLN A CA 1
ATOM 904 C C . GLN A 1 133 ? -15.996 -13.686 23.902 1.00 41.33 150 GLN A C 1
ATOM 905 O O . GLN A 1 133 ? -15.341 -14.705 24.069 1.00 39.35 150 GLN A O 1
ATOM 911 N N . SER A 1 134 ? -17.290 -13.715 23.554 1.00 41.21 151 SER A N 1
ATOM 912 C CA . SER A 1 134 ? -17.963 -14.979 23.261 1.00 44.04 151 SER A CA 1
ATOM 913 C C . SER A 1 134 ? -17.192 -15.832 22.251 1.00 45.26 151 SER A C 1
ATOM 914 O O . SER A 1 134 ? -17.116 -17.042 22.414 1.00 48.80 151 SER A O 1
ATOM 917 N N . ALA A 1 135 ? -16.657 -15.220 21.192 1.00 45.48 152 ALA A N 1
ATOM 918 C CA . ALA A 1 135 ? -15.993 -16.003 20.157 1.00 45.30 152 ALA A CA 1
ATOM 919 C C . ALA A 1 135 ? -14.753 -16.713 20.715 1.00 45.98 152 ALA A C 1
ATOM 920 O O . ALA A 1 135 ? -14.526 -17.879 20.397 1.00 44.57 152 ALA A O 1
ATOM 922 N N . GLY A 1 136 ? -13.979 -16.010 21.559 1.00 47.98 153 GLY A N 1
ATOM 923 C CA . GLY A 1 136 ? -12.782 -16.566 22.162 1.00 50.49 153 GLY A CA 1
ATOM 924 C C . GLY A 1 136 ? -13.156 -17.666 23.148 1.00 52.74 153 GLY A C 1
ATOM 925 O O . GLY A 1 136 ? -12.479 -18.698 23.227 1.00 52.57 153 GLY A O 1
ATOM 926 N N . GLU A 1 137 ? -14.263 -17.428 23.869 1.00 53.53 154 GLU A N 1
ATOM 927 C CA . GLU A 1 137 ? -14.801 -18.388 24.822 1.00 54.84 154 GLU A CA 1
ATOM 928 C C . GLU A 1 137 ? -15.151 -19.690 24.109 1.00 51.97 154 GLU A C 1
ATOM 929 O O . GLU A 1 137 ? -15.024 -20.762 24.683 1.00 53.32 154 GLU A O 1
ATOM 934 N N . MET A 1 138 ? -15.555 -19.577 22.846 1.00 48.83 155 MET A N 1
ATOM 935 C CA . MET A 1 138 ? -16.039 -20.712 22.085 1.00 48.79 155 MET A CA 1
ATOM 936 C C . MET A 1 138 ? -14.953 -21.235 21.151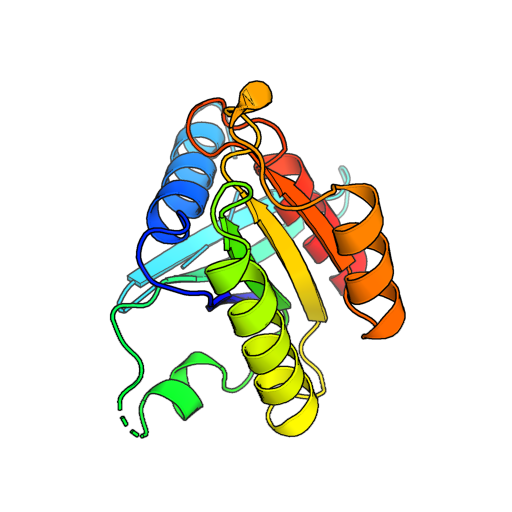 1.00 48.17 155 MET A C 1
ATOM 937 O O . MET A 1 138 ? -15.211 -22.113 20.339 1.00 49.49 155 MET A O 1
ATOM 942 N N . GLY A 1 139 ? -13.736 -20.695 21.246 1.00 48.95 156 GLY A N 1
ATOM 943 C CA . GLY A 1 139 ? -12.640 -21.171 20.417 1.00 49.93 156 GLY A CA 1
ATOM 944 C C . GLY A 1 139 ? -12.761 -20.796 18.936 1.00 50.32 156 GLY A C 1
ATOM 945 O O . GLY A 1 139 ? -12.061 -21.375 18.109 1.00 54.69 156 GLY A O 1
ATOM 946 N N . ALA A 1 140 ? -13.606 -19.796 18.618 1.00 48.18 157 ALA A N 1
ATOM 947 C CA . ALA A 1 140 ? -13.828 -19.277 17.278 1.00 44.35 157 ALA A CA 1
ATOM 948 C C . ALA A 1 140 ? -13.101 -17.947 17.121 1.00 43.80 157 ALA A C 1
ATOM 949 O O . ALA A 1 140 ? -12.932 -17.199 18.080 1.00 44.66 157 ALA A O 1
ATOM 951 N N . MET A 1 141 ? -12.766 -17.632 15.873 1.00 42.88 158 MET A N 1
ATOM 952 C CA . MET A 1 141 ? -12.280 -16.324 15.484 1.00 44.37 158 MET A CA 1
ATOM 953 C C . MET A 1 141 ? -13.452 -15.353 15.408 1.00 43.36 158 MET A C 1
ATOM 954 O O . MET A 1 141 ? -14.623 -15.737 15.304 1.00 41.46 158 MET A O 1
ATOM 959 N N . TYR A 1 142 ? -13.093 -14.073 15.434 1.00 44.94 159 TYR A N 1
ATOM 960 C CA . TYR A 1 142 ? -14.060 -13.014 15.293 1.00 43.20 159 TYR A CA 1
ATOM 961 C C . TYR A 1 142 ? -13.570 -12.036 14.236 1.00 43.73 159 TYR A C 1
ATOM 962 O O . TYR A 1 142 ? -12.370 -11.880 14.006 1.00 43.44 159 TYR A O 1
ATOM 971 N N . HIS A 1 143 ? -14.544 -11.376 13.616 1.00 41.67 160 HIS A N 1
ATOM 972 C CA . HIS A 1 143 ? -14.293 -10.314 12.679 1.00 42.69 160 HIS A CA 1
ATOM 973 C C . HIS A 1 143 ? -15.636 -9.658 12.431 1.00 41.13 160 HIS A C 1
ATOM 974 O O . HIS A 1 143 ? -16.668 -10.317 12.531 1.00 36.59 160 HIS A O 1
ATOM 981 N N . GLU A 1 144 ? -15.595 -8.349 12.166 1.00 44.11 161 GLU A N 1
ATOM 982 C CA . GLU A 1 144 ? -16.773 -7.586 11.818 1.00 43.51 161 GLU A CA 1
ATOM 983 C C . GLU A 1 144 ? -16.603 -7.089 10.391 1.00 44.08 161 GLU A C 1
ATOM 984 O O . GLU A 1 144 ? -15.485 -6.780 9.963 1.00 47.72 161 GLU A O 1
ATOM 990 N N . THR A 1 145 ? -17.723 -6.982 9.675 1.00 41.05 162 THR A N 1
ATOM 991 C CA . THR A 1 145 ? -17.664 -6.615 8.258 1.00 40.78 162 THR A CA 1
ATOM 992 C C . THR A 1 145 ? -18.836 -5.727 7.869 1.00 43.57 162 THR A C 1
ATOM 993 O O . THR A 1 145 ? -19.838 -5.736 8.585 1.00 41.40 162 THR A O 1
ATOM 997 N N . SER A 1 146 ? -18.674 -4.945 6.795 1.00 47.36 163 SER A N 1
ATOM 998 C CA . SER A 1 146 ? -19.777 -4.186 6.200 1.00 49.88 163 SER A CA 1
ATOM 999 C C . SER A 1 146 ? -19.791 -4.633 4.752 1.00 52.34 163 SER A C 1
ATOM 1000 O O . SER A 1 146 ? -18.804 -4.403 4.066 1.00 54.76 163 SER A O 1
ATOM 1003 N N . ALA A 1 147 ? -20.843 -5.306 4.316 1.00 54.29 164 ALA A N 1
ATOM 1004 C CA . ALA A 1 147 ? -20.864 -5.876 2.973 1.00 56.73 164 ALA A CA 1
ATOM 1005 C C . ALA A 1 147 ? -21.168 -4.802 1.918 1.00 60.52 164 ALA A C 1
ATOM 1006 O O . ALA A 1 147 ? -21.017 -5.087 0.726 1.00 59.74 164 ALA A O 1
ATOM 1008 N N . ARG A 1 148 ? -21.609 -3.616 2.349 1.00 62.56 165 ARG A N 1
ATOM 1009 C CA . ARG A 1 148 ? -21.924 -2.514 1.434 1.00 68.29 165 ARG A CA 1
ATOM 1010 C C . ARG A 1 148 ? -20.659 -1.684 1.224 1.00 69.36 165 ARG A C 1
ATOM 1011 O O . ARG A 1 148 ? -20.321 -1.378 0.085 1.00 73.66 165 ARG A O 1
ATOM 1017 N N . SER A 1 149 ? -19.968 -1.371 2.316 1.00 66.83 166 SER A N 1
ATOM 1018 C CA . SER A 1 149 ? -18.690 -0.661 2.224 1.00 68.91 166 SER A CA 1
ATOM 1019 C C . SER A 1 149 ? -17.584 -1.645 1.843 1.00 67.12 166 SER A C 1
ATOM 1020 O O . SER A 1 149 ? -16.512 -1.200 1.428 1.00 68.54 166 SER A O 1
ATOM 1023 N N . GLY A 1 150 ? -17.825 -2.949 2.037 1.00 62.90 167 GLY A N 1
ATOM 1024 C CA . GLY A 1 150 ? -16.779 -3.942 1.797 1.00 60.79 167 GLY A CA 1
ATOM 1025 C C . GLY A 1 150 ? -15.710 -3.831 2.869 1.00 59.96 167 GLY A C 1
ATOM 1026 O O . GLY A 1 150 ? -14.659 -4.462 2.742 1.00 56.77 167 GLY A O 1
ATOM 1027 N N . ASP A 1 151 ? -16.011 -3.045 3.907 1.00 60.97 168 ASP A N 1
ATOM 1028 C CA . ASP A 1 151 ? -15.075 -2.862 5.010 1.00 60.43 168 ASP A CA 1
ATOM 1029 C C . ASP A 1 151 ? -14.917 -4.177 5.761 1.00 55.40 168 ASP A C 1
ATOM 1030 O O . ASP A 1 151 ? -15.912 -4.730 6.229 1.00 50.63 168 ASP A O 1
ATOM 1035 N N . GLY A 1 152 ? -13.679 -4.666 5.823 1.00 53.96 169 GLY A N 1
ATOM 1036 C CA . GLY A 1 152 ? -13.380 -5.817 6.648 1.00 51.47 169 GLY A CA 1
ATOM 1037 C C . GLY A 1 152 ? -13.645 -7.139 5.927 1.00 50.05 169 GLY A C 1
ATOM 1038 O O . GLY A 1 152 ? -13.284 -8.207 6.429 1.00 47.89 169 GLY A O 1
ATOM 1039 N N . VAL A 1 153 ? -14.272 -7.073 4.746 1.00 49.85 170 VAL A N 1
ATOM 1040 C CA . VAL A 1 153 ? -14.700 -8.282 4.073 1.00 48.42 170 VAL A CA 1
ATOM 1041 C C . VAL A 1 153 ? -13.472 -9.064 3.619 1.00 49.38 170 VAL A C 1
ATOM 1042 O O . VAL A 1 153 ? -13.249 -10.180 4.088 1.00 49.94 170 VAL A O 1
ATOM 1046 N N . ARG A 1 154 ? -12.653 -8.469 2.747 1.00 49.64 171 ARG A N 1
ATOM 1047 C CA . ARG A 1 154 ? -11.456 -9.161 2.293 1.00 49.54 171 ARG A CA 1
ATOM 1048 C C . ARG A 1 154 ? -10.617 -9.558 3.510 1.00 49.88 171 ARG A C 1
ATOM 1049 O O . ARG A 1 154 ? -10.066 -10.656 3.543 1.00 49.97 171 ARG A O 1
ATOM 1051 N N . ASP A 1 155 ? -10.600 -8.716 4.544 1.00 51.01 172 ASP A N 1
ATOM 1052 C CA . ASP A 1 155 ? -9.761 -8.961 5.708 1.00 53.56 172 ASP A CA 1
ATOM 1053 C C . ASP A 1 155 ? -10.152 -10.289 6.386 1.00 52.63 172 ASP A C 1
ATOM 1054 O O . ASP A 1 155 ? -9.302 -11.105 6.764 1.00 51.31 172 ASP A O 1
ATOM 1058 N N . ALA A 1 156 ? -11.463 -10.519 6.502 1.00 52.35 173 ALA A N 1
ATOM 1059 C CA . ALA A 1 156 ? -12.030 -11.711 7.104 1.00 50.68 173 ALA A CA 1
ATOM 1060 C C . ALA A 1 156 ? -11.556 -12.976 6.380 1.00 52.52 173 ALA A C 1
ATOM 1061 O O . ALA A 1 156 ? -11.039 -13.916 7.000 1.00 52.98 173 ALA A O 1
ATOM 1063 N N . PHE A 1 157 ? -11.718 -13.002 5.054 1.00 51.17 174 PHE A N 1
ATOM 1064 C CA . PHE A 1 157 ? -11.320 -14.188 4.310 1.00 49.26 174 PHE A CA 1
ATOM 1065 C C . PHE A 1 157 ? -9.807 -14.403 4.361 1.00 50.65 174 PHE A C 1
ATOM 1066 O O . PHE A 1 157 ? -9.359 -15.541 4.482 1.00 48.98 174 PHE A O 1
ATOM 1074 N N . HIS A 1 158 ? -9.030 -13.314 4.301 1.00 52.93 175 HIS A N 1
ATOM 1075 C CA . HIS A 1 158 ? -7.587 -13.435 4.415 1.00 56.46 175 HIS A CA 1
ATOM 1076 C C . HIS A 1 158 ? -7.230 -14.125 5.729 1.00 56.21 175 HIS A C 1
ATOM 1077 O O . HIS A 1 158 ? -6.359 -14.996 5.726 1.00 58.36 175 HIS A O 1
ATOM 1084 N N . ALA A 1 159 ? -7.921 -13.752 6.822 1.00 54.02 176 ALA A N 1
ATOM 1085 C CA . ALA A 1 159 ? -7.650 -14.275 8.161 1.00 52.59 176 ALA A CA 1
ATOM 1086 C C . ALA A 1 159 ? -7.887 -15.788 8.238 1.00 50.02 176 ALA A C 1
ATOM 1087 O O . ALA A 1 159 ? -7.028 -16.547 8.691 1.00 50.33 176 ALA A O 1
ATOM 1089 N N . VAL A 1 160 ? -9.075 -16.223 7.815 1.00 46.61 177 VAL A N 1
ATOM 1090 C CA . VAL A 1 160 ? -9.404 -17.635 7.869 1.00 44.97 177 VAL A CA 1
ATOM 1091 C C . VAL A 1 160 ? -8.327 -18.414 7.106 1.00 47.64 177 VAL A C 1
ATOM 1092 O O . VAL A 1 160 ? -7.826 -19.426 7.592 1.00 48.27 177 VAL A O 1
ATOM 1096 N N . ALA A 1 161 ? -7.958 -17.904 5.924 1.00 49.12 178 ALA A N 1
ATOM 1097 C CA . ALA A 1 161 ? -6.965 -18.522 5.055 1.00 52.07 178 ALA A CA 1
ATOM 1098 C C . ALA A 1 161 ? -5.605 -18.597 5.747 1.00 54.49 178 ALA A C 1
ATOM 1099 O O . ALA A 1 161 ? -4.923 -19.621 5.674 1.00 57.98 178 ALA A O 1
ATOM 1101 N N . ALA A 1 162 ? -5.218 -17.512 6.417 1.00 53.31 179 ALA A N 1
ATOM 1102 C CA . ALA A 1 162 ? -4.042 -17.567 7.265 1.00 55.64 179 ALA A CA 1
ATOM 1103 C C . ALA A 1 162 ? -4.169 -18.764 8.206 1.00 54.02 179 ALA A C 1
ATOM 1104 O O . ALA A 1 162 ? -3.305 -19.632 8.242 1.00 56.03 179 ALA A O 1
ATOM 1106 N N . LYS A 1 163 ? -5.290 -18.840 8.919 1.00 53.32 180 LYS A N 1
ATOM 1107 C CA . LYS A 1 163 ? -5.448 -19.832 9.966 1.00 55.26 180 LYS A CA 1
ATOM 1108 C C . LYS A 1 163 ? -5.310 -21.236 9.384 1.00 55.16 180 LYS A C 1
ATOM 1109 O O . LYS A 1 163 ? -4.771 -22.121 10.040 1.00 58.08 180 LYS A O 1
ATOM 1111 N N . LEU A 1 164 ? -5.787 -21.431 8.155 1.00 53.08 181 LEU A N 1
ATOM 1112 C CA . LEU A 1 164 ? -5.863 -22.767 7.582 1.00 52.79 181 LEU A CA 1
ATOM 1113 C C . LEU A 1 164 ? -4.515 -23.224 7.034 1.00 56.07 181 LEU A C 1
ATOM 1114 O O . LEU A 1 164 ? -4.231 -24.421 7.076 1.00 57.16 181 LEU A O 1
ATOM 1119 N N . ILE A 1 165 ? -3.733 -22.279 6.482 1.00 56.90 182 ILE A N 1
ATOM 1120 C CA . ILE A 1 165 ? -2.316 -22.473 6.195 1.00 60.47 182 ILE A CA 1
ATOM 1121 C C . ILE A 1 165 ? -1.608 -22.936 7.465 1.00 62.31 182 ILE A C 1
ATOM 1122 O O . ILE A 1 165 ? -0.925 -23.950 7.443 1.00 64.60 182 ILE A O 1
ATOM 1125 N N . GLU A 1 166 ? -1.796 -22.196 8.565 1.00 63.70 183 GLU A N 1
ATOM 1126 C CA . GLU A 1 166 ? -1.201 -22.527 9.849 1.00 67.63 183 GLU A CA 1
ATOM 1127 C C . GLU A 1 166 ? -1.697 -23.905 10.300 1.00 67.32 183 GLU A C 1
ATOM 1128 O O . GLU A 1 166 ? -0.938 -24.545 11.061 1.00 70.99 183 GLU A O 1
#

Organism: Leishmania donovani (NCBI:txid5661)

Secondary structure (DSSP, 8-state):
-PPEEEEEES-TTSSHHHHHHHHHHHHHT--EEEEEEEE-SSS-EEEEEEEE-S----HHHHHHTT-SEEEEEEETTBHHHHHHHHHHHHHHHHH-TTSEEEEEEE-TT-TTT--S-HHHHHHHHHHTT-EEEEE-TTT-TTHHHHHHHHHHHHH-

Solvent-accessible surface area: 7862 Å² total; per-residue (Å²): 156,176,59,34,32,0,0,0,10,13,61,101,64,1,13,24,53,54,0,0,90,73,5,56,66,51,43,168,87,132,89,54,112,57,179,30,52,3,101,34,59,112,136,60,41,3,70,2,17,0,57,15,35,106,64,86,124,103,54,25,56,130,19,23,181,63,6,19,0,0,0,0,0,0,12,0,39,30,38,101,18,14,72,40,1,72,110,21,0,60,53,0,82,74,77,11,106,100,12,41,11,0,0,0,0,3,52,56,71,63,81,112,104,71,122,5,47,84,66,87,0,93,119,16,1,55,122,45,70,11,60,39,49,16,0,1,14,178,69,14,74,10,2,55,69,0,0,71,27,0,0,40,29,42,69,182

Foldseek 3Di:
DDEAEEEEAFDPPLQRVLLVVLVVVVQVVVVDWDWDWQDLDVPDIHTYTYNYDDDCPVVVLVRQPPHQEYEQGGEQLDCVRVVVSVVVLVVCCPSPVNYAYEYEYEPVVPVPSGDHDPVNSCVVCVVSVHHYWYAYSVVRPRSSVVVSVSVVVSVD